Protein AF-A0A7Y3P554-F1 (afdb_monomer)

Structure (mmCIF, N/CA/C/O backbone):
data_AF-A0A7Y3P554-F1
#
_entry.id   AF-A0A7Y3P554-F1
#
loop_
_atom_site.group_PDB
_atom_site.id
_atom_site.type_symbol
_atom_site.label_atom_id
_atom_site.label_alt_id
_atom_site.label_comp_id
_atom_si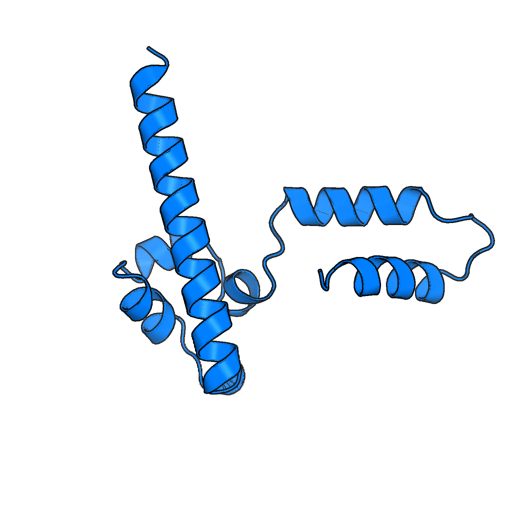te.label_asym_id
_atom_site.label_entity_id
_atom_site.label_seq_id
_atom_site.pdbx_PDB_ins_code
_atom_site.Cartn_x
_atom_site.Cartn_y
_atom_site.Cartn_z
_atom_site.occupancy
_atom_site.B_iso_or_equiv
_atom_site.auth_seq_id
_atom_site.auth_comp_id
_atom_site.auth_asym_id
_atom_site.auth_atom_id
_atom_site.pdbx_PDB_model_num
ATOM 1 N N . MET A 1 1 ? 21.968 -0.706 23.525 1.00 49.25 1 MET A N 1
ATOM 2 C CA . MET A 1 1 ? 20.885 0.245 23.184 1.00 49.25 1 MET A CA 1
ATOM 3 C C . MET A 1 1 ? 20.114 -0.149 21.911 1.00 49.25 1 MET A C 1
ATOM 5 O O . MET A 1 1 ? 19.152 0.528 21.589 1.00 49.25 1 MET A O 1
ATOM 9 N N . ASP A 1 2 ? 20.415 -1.287 21.263 1.00 58.62 2 ASP A N 1
ATOM 10 C CA . ASP A 1 2 ? 19.727 -1.754 20.036 1.00 58.62 2 ASP A CA 1
ATOM 11 C C . ASP A 1 2 ? 18.348 -2.411 20.228 1.00 58.62 2 ASP A C 1
ATOM 13 O O . ASP A 1 2 ? 17.575 -2.562 19.281 1.00 58.62 2 ASP A O 1
ATOM 17 N N . SER A 1 3 ? 18.002 -2.833 21.445 1.00 67.25 3 SER A N 1
ATOM 18 C CA . SER A 1 3 ? 16.829 -3.689 21.679 1.00 67.25 3 SER A CA 1
ATOM 19 C C . SER A 1 3 ? 15.482 -2.958 21.598 1.00 67.25 3 SER A C 1
ATOM 21 O O . SER A 1 3 ? 14.452 -3.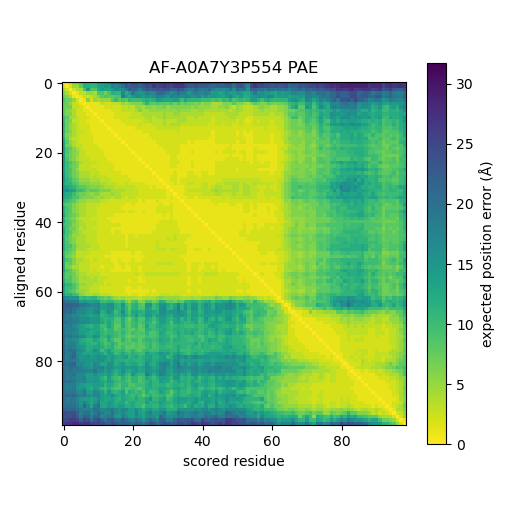598 21.365 1.00 67.25 3 SER A O 1
ATOM 23 N N . GLU A 1 4 ? 15.464 -1.635 21.782 1.00 69.81 4 GLU A N 1
ATOM 24 C CA . GLU A 1 4 ? 14.248 -0.817 21.705 1.00 69.81 4 GLU A CA 1
ATOM 25 C C . GLU A 1 4 ? 13.989 -0.306 20.283 1.00 69.81 4 GLU A C 1
ATOM 27 O O . GLU A 1 4 ? 12.866 -0.435 19.791 1.00 69.81 4 GLU A O 1
ATOM 32 N N . VAL A 1 5 ? 15.037 0.167 19.594 1.00 73.06 5 VAL A N 1
ATOM 33 C CA . VAL A 1 5 ? 14.983 0.589 18.183 1.00 73.06 5 VAL A CA 1
ATOM 34 C C . VAL A 1 5 ? 14.493 -0.567 17.313 1.00 73.06 5 VAL A C 1
ATOM 36 O O . VAL A 1 5 ? 13.496 -0.421 16.613 1.00 73.06 5 VAL A O 1
ATOM 39 N N . GLY A 1 6 ? 15.056 -1.770 17.480 1.00 87.94 6 GLY A N 1
ATOM 40 C CA . GLY A 1 6 ? 14.599 -2.944 16.732 1.00 87.94 6 GLY A CA 1
ATOM 41 C C . GLY A 1 6 ? 13.157 -3.369 17.043 1.00 87.94 6 GLY A C 1
ATOM 42 O O . GLY A 1 6 ? 12.487 -3.949 16.193 1.00 87.94 6 GLY A O 1
ATOM 43 N N . ARG A 1 7 ? 12.633 -3.097 18.247 1.00 86.56 7 ARG A N 1
ATOM 44 C CA . ARG A 1 7 ? 11.241 -3.436 18.601 1.00 86.56 7 ARG A CA 1
ATOM 45 C C . ARG A 1 7 ? 10.250 -2.447 17.975 1.00 86.56 7 ARG A C 1
ATOM 47 O O . ARG A 1 7 ? 9.179 -2.872 17.548 1.00 86.56 7 ARG A O 1
ATOM 54 N N . ARG A 1 8 ? 10.621 -1.164 17.885 1.00 84.19 8 ARG A N 1
ATOM 55 C CA . ARG A 1 8 ? 9.853 -0.133 17.166 1.00 84.19 8 ARG A CA 1
ATOM 56 C C . ARG A 1 8 ? 9.852 -0.392 15.659 1.00 84.19 8 ARG A C 1
ATOM 58 O O . ARG A 1 8 ? 8.777 -0.391 15.072 1.00 84.19 8 ARG A O 1
ATOM 65 N N . GLU A 1 9 ? 11.009 -0.717 15.082 1.00 87.81 9 GLU A N 1
ATOM 66 C CA . GLU A 1 9 ? 11.165 -1.084 13.665 1.00 87.81 9 GLU A CA 1
ATOM 67 C C . GLU A 1 9 ? 10.258 -2.265 13.291 1.00 87.81 9 GLU A C 1
ATOM 69 O O . GLU A 1 9 ? 9.440 -2.177 12.380 1.00 87.81 9 GLU A O 1
ATOM 74 N N . ARG A 1 10 ? 10.309 -3.355 14.074 1.00 85.50 10 ARG A N 1
ATOM 75 C CA . ARG A 1 10 ? 9.447 -4.528 13.859 1.00 85.50 10 ARG A CA 1
ATOM 76 C C . ARG A 1 10 ? 7.964 -4.201 13.975 1.00 85.50 10 ARG A C 1
ATOM 78 O O . ARG A 1 10 ? 7.165 -4.753 13.227 1.00 85.50 10 ARG A O 1
ATOM 85 N N . LYS A 1 11 ? 7.581 -3.331 14.917 1.00 89.62 11 LYS A N 1
ATOM 86 C CA . LYS A 1 11 ? 6.184 -2.903 15.057 1.00 89.62 11 LYS A CA 1
ATOM 87 C C . LYS A 1 11 ? 5.741 -2.097 13.835 1.00 89.62 11 LYS A C 1
ATOM 89 O O . LYS A 1 11 ? 4.660 -2.354 13.325 1.00 89.62 11 LYS A O 1
ATOM 94 N N . ARG A 1 12 ? 6.588 -1.184 13.349 1.00 90.69 12 ARG A N 1
ATOM 95 C CA . ARG A 1 12 ? 6.344 -0.415 12.123 1.00 90.69 12 ARG A CA 1
ATOM 96 C C . ARG A 1 12 ? 6.168 -1.352 10.923 1.00 90.69 12 ARG A C 1
ATOM 98 O O . ARG A 1 12 ? 5.163 -1.244 10.236 1.00 90.69 12 ARG A O 1
ATOM 105 N N . LEU A 1 13 ? 7.067 -2.312 10.712 1.00 88.69 13 LEU A N 1
ATOM 106 C CA . LEU A 1 13 ? 6.950 -3.276 9.607 1.00 88.69 13 LEU A CA 1
ATOM 107 C C . LEU A 1 13 ? 5.678 -4.131 9.702 1.00 88.69 13 LEU A C 1
ATOM 109 O O . LEU A 1 13 ? 4.962 -4.275 8.721 1.00 88.69 13 LEU A O 1
ATOM 113 N N . LYS A 1 14 ? 5.325 -4.612 10.899 1.00 91.06 14 LYS A N 1
ATOM 114 C CA . LYS A 1 14 ? 4.079 -5.366 11.106 1.00 91.06 14 LYS A CA 1
ATOM 115 C C . LYS A 1 14 ? 2.840 -4.550 10.724 1.00 91.06 14 LYS A C 1
ATOM 117 O O . LYS A 1 14 ? 1.983 -5.052 10.008 1.00 91.06 14 LYS A O 1
ATOM 122 N N . THR A 1 15 ? 2.768 -3.292 11.165 1.00 93.94 15 THR A N 1
ATOM 123 C CA . THR A 1 15 ? 1.659 -2.391 10.816 1.00 93.94 15 THR A CA 1
ATOM 124 C C . THR A 1 15 ? 1.624 -2.078 9.319 1.00 93.94 15 THR A C 1
ATOM 126 O O . THR A 1 15 ? 0.548 -2.039 8.731 1.00 93.94 15 THR A O 1
ATOM 129 N N . HIS A 1 16 ? 2.787 -1.902 8.686 1.00 92.88 16 HIS A N 1
ATOM 130 C CA . HIS A 1 16 ? 2.889 -1.726 7.238 1.00 92.88 16 HIS A CA 1
ATOM 131 C C . HIS A 1 16 ? 2.285 -2.917 6.475 1.00 92.88 16 HIS A C 1
ATOM 133 O O . HIS A 1 16 ? 1.479 -2.728 5.564 1.00 92.88 16 HIS A O 1
ATOM 139 N N . ASP A 1 17 ? 2.628 -4.140 6.881 1.00 91.62 17 ASP A N 1
ATOM 140 C CA . ASP A 1 17 ? 2.161 -5.358 6.218 1.00 91.62 17 ASP A CA 1
ATOM 141 C C . ASP A 1 17 ? 0.666 -5.616 6.456 1.00 91.62 17 ASP A C 1
ATOM 143 O O . ASP A 1 17 ? -0.041 -6.042 5.543 1.00 91.62 17 ASP A O 1
ATOM 147 N N . GLU A 1 18 ? 0.155 -5.309 7.654 1.00 95.06 18 GLU A N 1
ATOM 148 C CA . GLU A 1 18 ? -1.276 -5.405 7.983 1.00 95.06 18 GLU A CA 1
ATOM 149 C C . GLU A 1 18 ? -2.122 -4.453 7.129 1.00 95.06 18 GLU A C 1
ATOM 151 O O . GLU A 1 18 ? -3.126 -4.875 6.551 1.00 95.06 18 GLU A O 1
ATOM 156 N N . LEU A 1 19 ? -1.677 -3.202 6.982 1.00 95.94 19 LEU A N 1
ATOM 157 C CA . LEU A 1 19 ? -2.305 -2.204 6.117 1.00 95.94 19 LEU A CA 1
ATOM 158 C C . LEU A 1 19 ? -2.330 -2.647 4.648 1.00 95.94 19 LEU A C 1
ATOM 160 O O . LEU A 1 19 ? -3.372 -2.578 3.994 1.00 95.94 19 LEU A O 1
ATOM 164 N N . ARG A 1 20 ? -1.200 -3.144 4.132 1.00 94.56 20 ARG A N 1
ATOM 165 C CA . ARG A 1 20 ? -1.092 -3.640 2.753 1.00 94.56 20 ARG A CA 1
ATOM 166 C C . ARG A 1 20 ? -1.995 -4.846 2.507 1.00 94.56 20 ARG A C 1
ATOM 168 O O . ARG A 1 20 ? -2.684 -4.901 1.489 1.00 94.56 20 ARG A O 1
ATOM 175 N N . ARG A 1 21 ? -2.031 -5.796 3.445 1.00 94.44 21 ARG A N 1
ATOM 176 C CA . ARG A 1 21 ? -2.909 -6.970 3.361 1.00 94.44 21 ARG A CA 1
ATOM 177 C C . ARG A 1 21 ? -4.379 -6.557 3.312 1.00 94.44 21 ARG A C 1
ATOM 179 O O . ARG A 1 21 ? -5.091 -7.000 2.416 1.00 94.44 21 ARG A O 1
ATOM 186 N N . ALA A 1 22 ? -4.808 -5.670 4.211 1.00 96.94 22 ALA A N 1
ATOM 187 C CA . ALA A 1 22 ? -6.179 -5.162 4.232 1.00 96.94 22 ALA A CA 1
ATOM 188 C C . ALA A 1 22 ? -6.552 -4.461 2.914 1.00 96.94 22 ALA A C 1
ATOM 190 O O . ALA A 1 22 ? -7.628 -4.697 2.365 1.00 96.94 2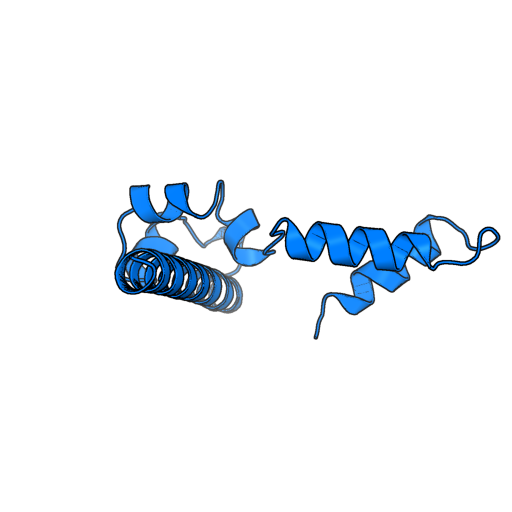2 ALA A O 1
ATOM 191 N N . ALA A 1 23 ? -5.645 -3.651 2.361 1.00 95.56 23 ALA A N 1
ATOM 192 C CA . ALA A 1 23 ? -5.857 -2.970 1.088 1.00 95.56 23 ALA A CA 1
ATOM 193 C C . ALA A 1 23 ? -6.037 -3.948 -0.087 1.00 95.56 23 ALA A C 1
ATOM 195 O O . ALA A 1 23 ? -6.941 -3.780 -0.912 1.00 95.56 23 ALA A O 1
ATOM 196 N N . LEU A 1 24 ? -5.210 -4.995 -0.151 1.00 94.12 24 LEU A N 1
ATOM 197 C CA . LEU A 1 24 ? -5.302 -6.044 -1.170 1.00 94.12 24 LEU A CA 1
ATOM 198 C C . LEU A 1 24 ? -6.592 -6.863 -1.043 1.00 94.12 24 LEU A C 1
ATOM 200 O O . LEU A 1 24 ? -7.287 -7.052 -2.037 1.00 94.12 24 LEU A O 1
ATOM 204 N N . GLU A 1 25 ? -6.945 -7.301 0.165 1.00 95.50 25 GLU A N 1
ATOM 205 C CA . GLU A 1 25 ? -8.150 -8.105 0.411 1.00 95.50 25 GLU A CA 1
ATOM 206 C C . GLU A 1 25 ? -9.422 -7.326 0.052 1.00 95.50 25 GLU A C 1
ATOM 208 O O . GLU A 1 25 ? -10.225 -7.775 -0.767 1.00 95.50 25 GLU A O 1
ATOM 213 N N . LEU A 1 26 ? -9.562 -6.100 0.564 1.00 97.25 26 LEU A N 1
ATOM 214 C CA . LEU A 1 26 ? -10.726 -5.258 0.282 1.00 97.25 26 LEU A CA 1
ATOM 215 C C . LEU A 1 26 ? -10.848 -4.917 -1.206 1.00 97.25 26 LEU A C 1
ATOM 217 O O . LEU A 1 26 ? -11.956 -4.891 -1.752 1.00 97.25 26 LEU A O 1
ATOM 221 N N . SER A 1 27 ? -9.724 -4.641 -1.875 1.00 94.81 27 SER A N 1
ATOM 222 C CA . SER A 1 27 ? -9.735 -4.294 -3.300 1.00 94.81 27 SER A CA 1
ATOM 223 C C . SER A 1 27 ? -10.045 -5.496 -4.186 1.00 94.81 27 SER A C 1
ATOM 225 O O . SER A 1 27 ? -10.752 -5.325 -5.181 1.00 94.81 27 SER A O 1
ATOM 227 N N . ALA A 1 28 ? -9.609 -6.699 -3.804 1.00 93.06 28 ALA A N 1
ATOM 228 C CA . ALA A 1 28 ? -9.977 -7.940 -4.476 1.00 93.06 28 ALA A CA 1
ATOM 229 C C . ALA A 1 28 ? -11.475 -8.256 -4.325 1.00 93.06 28 ALA A C 1
ATOM 231 O O . ALA A 1 28 ? -12.117 -8.666 -5.291 1.00 93.06 28 ALA A O 1
ATOM 232 N N . GLU A 1 29 ? -12.054 -8.023 -3.145 1.00 96.44 29 GLU A N 1
ATOM 233 C CA . GLU A 1 29 ? -13.469 -8.309 -2.872 1.00 96.44 29 GLU A CA 1
ATOM 234 C C . GLU A 1 29 ? -14.429 -7.296 -3.508 1.00 96.44 29 GLU A C 1
ATOM 236 O O . GLU A 1 29 ? -15.472 -7.659 -4.057 1.00 96.44 29 GLU A O 1
ATOM 241 N N . ARG A 1 30 ? -14.113 -6.001 -3.401 1.00 95.50 30 ARG A N 1
ATOM 242 C CA . ARG A 1 30 ? -15.053 -4.909 -3.719 1.00 95.50 30 ARG A CA 1
ATOM 243 C C . ARG A 1 30 ? -14.709 -4.189 -5.024 1.00 95.50 30 ARG A C 1
ATOM 245 O O . ARG A 1 30 ? -15.560 -3.487 -5.580 1.00 95.50 30 ARG A O 1
ATOM 252 N N . GLY A 1 31 ? -13.489 -4.375 -5.523 1.00 91.12 31 GLY A N 1
ATOM 253 C CA . GLY A 1 31 ? -12.889 -3.597 -6.602 1.00 91.12 31 GLY A CA 1
ATOM 254 C C . GLY A 1 31 ? -12.241 -2.301 -6.099 1.00 91.12 31 GLY A C 1
ATOM 255 O O . GLY A 1 31 ? -12.775 -1.617 -5.226 1.00 91.12 31 GLY A O 1
ATOM 256 N N . LEU A 1 32 ? -11.116 -1.918 -6.714 1.00 87.44 32 LEU A N 1
ATOM 257 C CA . LEU A 1 32 ? -10.280 -0.760 -6.340 1.00 87.44 32 LEU A CA 1
ATOM 258 C C . LEU A 1 32 ? -11.059 0.559 -6.166 1.00 87.44 32 LEU A C 1
ATOM 260 O O . LEU A 1 32 ? -10.802 1.340 -5.246 1.00 87.44 32 LEU A O 1
ATOM 264 N N . ALA A 1 33 ? -12.028 0.815 -7.046 1.00 92.88 33 ALA A N 1
ATOM 265 C CA . ALA A 1 33 ? -12.803 2.054 -7.030 1.00 92.88 33 ALA A CA 1
ATOM 266 C C . ALA A 1 33 ? -13.716 2.185 -5.797 1.00 92.88 33 ALA A C 1
ATOM 268 O O . ALA A 1 33 ? -14.051 3.304 -5.421 1.00 92.88 33 ALA A O 1
ATOM 269 N N . LYS A 1 34 ? -14.111 1.066 -5.173 1.00 95.38 34 LYS A N 1
ATOM 270 C CA . LYS A 1 34 ? -15.058 1.043 -4.044 1.00 95.38 34 LYS A CA 1
ATOM 271 C C . LYS A 1 34 ? -14.389 1.007 -2.671 1.00 95.38 34 LYS A C 1
ATOM 273 O O . LYS A 1 34 ? -15.094 1.107 -1.677 1.00 95.38 34 LYS A O 1
ATOM 278 N N . VAL A 1 35 ? -13.069 0.836 -2.616 1.00 97.06 35 VAL A N 1
ATOM 279 C CA . VAL A 1 35 ? -12.302 0.815 -1.363 1.00 97.06 35 VAL A CA 1
ATOM 280 C C . VAL A 1 35 ? -11.819 2.219 -1.027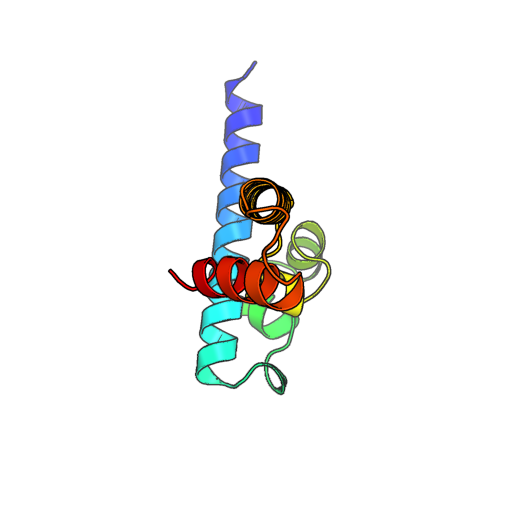 1.00 97.06 35 VAL A C 1
ATOM 282 O O . VAL A 1 35 ? -11.305 2.930 -1.899 1.00 97.06 35 VAL A O 1
ATOM 285 N N . THR A 1 36 ? -11.969 2.611 0.233 1.00 97.62 36 THR A N 1
ATOM 286 C CA . THR A 1 36 ? -11.482 3.884 0.779 1.00 97.62 36 THR A CA 1
ATOM 287 C C . THR A 1 36 ? -10.297 3.673 1.721 1.00 97.62 36 THR A C 1
ATOM 289 O O . THR A 1 36 ? -10.007 2.550 2.131 1.00 97.62 36 THR A O 1
ATOM 292 N N . VAL A 1 37 ? -9.579 4.750 2.049 1.00 97.81 37 VAL A N 1
ATOM 293 C CA . VAL A 1 37 ? -8.481 4.688 3.029 1.00 97.81 37 VAL A CA 1
ATOM 294 C C . VAL A 1 37 ? -9.037 4.391 4.426 1.00 97.81 37 VAL A C 1
ATOM 296 O O . VAL A 1 37 ? -8.420 3.663 5.198 1.00 97.81 37 VAL A O 1
ATOM 299 N N . GLU A 1 38 ? -10.229 4.903 4.718 1.00 98.31 38 GLU A N 1
ATOM 300 C CA . GLU A 1 38 ? -11.000 4.654 5.930 1.00 98.31 38 GLU A CA 1
ATOM 301 C C . GLU A 1 38 ? -11.296 3.161 6.107 1.00 98.31 38 GLU A C 1
ATOM 303 O O . GLU A 1 38 ? -10.979 2.617 7.162 1.00 98.31 38 GLU A O 1
ATOM 308 N N . ASP A 1 39 ? -11.806 2.490 5.064 1.00 98.12 39 ASP A N 1
ATOM 309 C CA . ASP A 1 39 ? -12.074 1.043 5.095 1.00 98.12 39 ASP A CA 1
ATOM 310 C C . ASP A 1 39 ? -10.805 0.243 5.431 1.00 98.12 39 ASP A C 1
ATOM 312 O O . ASP A 1 39 ? -10.846 -0.720 6.196 1.00 98.12 39 ASP A O 1
ATOM 316 N N . ILE A 1 40 ? -9.667 0.631 4.844 1.00 97.81 40 ILE A N 1
ATOM 317 C CA . ILE A 1 40 ? -8.386 -0.058 5.037 1.00 97.81 40 ILE A CA 1
ATOM 318 C C . ILE A 1 40 ? -7.870 0.159 6.459 1.00 97.81 40 ILE A C 1
ATOM 320 O O . ILE A 1 40 ? -7.436 -0.791 7.109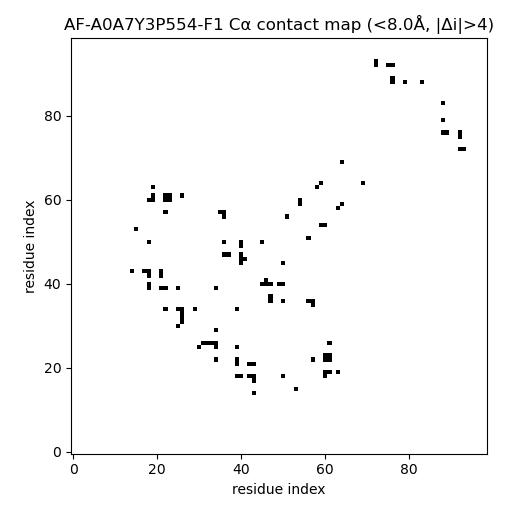 1.00 97.81 40 ILE A O 1
ATOM 324 N N . ALA A 1 41 ? -7.908 1.402 6.943 1.00 97.75 41 ALA A N 1
ATOM 325 C CA . ALA A 1 41 ? -7.459 1.746 8.286 1.00 97.75 41 ALA A CA 1
ATOM 326 C C . ALA A 1 41 ? -8.308 1.044 9.357 1.00 97.75 41 ALA A C 1
ATOM 328 O O . ALA A 1 41 ? -7.754 0.499 10.310 1.00 97.75 41 ALA A O 1
ATOM 329 N N . GLU A 1 42 ? -9.628 0.987 9.160 1.00 98.06 42 GLU A N 1
ATOM 330 C CA . GLU A 1 42 ? -10.548 0.247 10.027 1.00 98.06 42 GLU A CA 1
ATOM 331 C C . GLU A 1 42 ? -10.245 -1.258 10.011 1.00 98.06 42 GLU A C 1
ATOM 333 O O . GLU A 1 42 ? -10.090 -1.867 11.069 1.00 98.06 42 GLU A O 1
ATOM 338 N N . ALA A 1 43 ? -10.079 -1.856 8.828 1.00 97.69 43 ALA A N 1
ATOM 339 C CA . ALA A 1 43 ? -9.772 -3.280 8.695 1.00 97.69 43 ALA A CA 1
ATOM 340 C C . ALA A 1 43 ? -8.413 -3.676 9.303 1.00 97.69 43 ALA A C 1
ATOM 342 O O . ALA A 1 43 ? -8.240 -4.817 9.738 1.00 97.69 43 ALA A O 1
ATOM 343 N N . ALA A 1 44 ? -7.453 -2.750 9.340 1.00 96.75 44 ALA A N 1
ATOM 344 C CA . ALA A 1 44 ? -6.142 -2.946 9.952 1.00 96.75 44 ALA A CA 1
ATOM 345 C C . ALA A 1 44 ? -6.077 -2.532 11.437 1.00 96.75 44 ALA A C 1
ATOM 347 O O . ALA A 1 44 ? -5.005 -2.634 12.031 1.00 96.75 44 ALA A O 1
ATOM 348 N N . ASP A 1 45 ? -7.185 -2.078 12.037 1.00 97.19 45 ASP A N 1
ATOM 349 C CA . ASP A 1 45 ? -7.259 -1.577 13.420 1.00 97.19 45 ASP A CA 1
ATOM 350 C C . ASP A 1 45 ?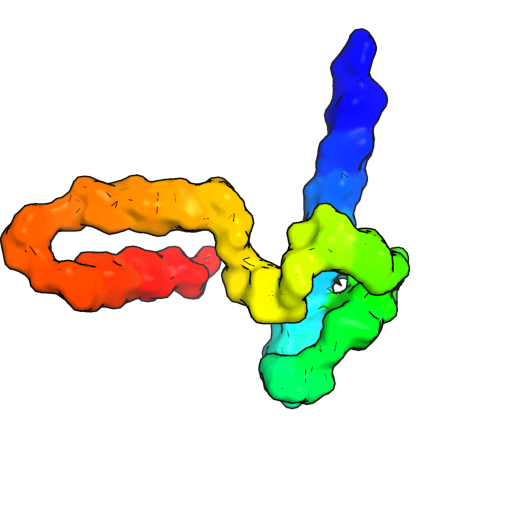 -6.245 -0.451 13.716 1.00 97.19 45 ASP A C 1
ATOM 352 O O . ASP A 1 45 ? -5.523 -0.443 14.719 1.00 97.19 45 ASP A O 1
ATOM 356 N N . VAL A 1 46 ? -6.157 0.524 12.806 1.00 97.06 46 VAL A N 1
ATOM 357 C CA . VAL A 1 46 ? -5.288 1.697 12.956 1.00 97.06 46 VAL A CA 1
ATOM 358 C C . VAL A 1 46 ? -6.007 3.000 12.623 1.00 97.06 46 VAL A C 1
ATOM 360 O O . VAL A 1 46 ? -7.055 3.039 11.988 1.00 97.06 46 VAL A O 1
ATOM 363 N N . SER A 1 47 ? -5.425 4.121 13.051 1.00 97.94 47 SER A N 1
ATOM 364 C CA . SER A 1 47 ? -5.951 5.440 12.692 1.00 97.94 47 SER A CA 1
ATOM 365 C C . SER A 1 47 ? -5.640 5.802 11.234 1.00 97.94 47 SER A C 1
ATOM 367 O O . SER A 1 47 ? -4.614 5.387 10.697 1.00 97.94 47 SER A O 1
ATOM 369 N N . LEU A 1 48 ? -6.444 6.688 10.631 1.00 97.69 48 LEU A N 1
ATOM 370 C CA . LEU A 1 48 ? -6.132 7.294 9.326 1.00 97.69 48 LEU A CA 1
ATOM 371 C C . LEU A 1 48 ? -4.746 7.945 9.300 1.00 97.69 48 LEU A C 1
ATOM 373 O O . LEU A 1 48 ? -4.021 7.839 8.319 1.00 97.69 48 LEU A O 1
ATOM 377 N N . ARG A 1 49 ? -4.345 8.599 10.396 1.00 97.12 49 ARG A N 1
ATOM 378 C CA . ARG A 1 49 ? -3.002 9.174 10.508 1.00 97.12 49 ARG A CA 1
ATOM 379 C C . ARG A 1 49 ? -1.928 8.096 10.382 1.00 97.12 49 ARG A C 1
ATOM 381 O O . ARG A 1 49 ? -0.976 8.287 9.644 1.00 97.12 49 ARG A O 1
ATOM 388 N N . THR A 1 50 ? -2.109 6.967 11.064 1.00 96.06 50 THR A N 1
ATOM 389 C CA . THR A 1 50 ? -1.195 5.822 10.976 1.00 96.06 50 THR A CA 1
ATOM 390 C C . THR A 1 50 ? -1.167 5.242 9.568 1.00 96.06 50 THR A C 1
ATOM 392 O O . THR A 1 50 ? -0.092 4.897 9.102 1.00 96.06 50 THR A O 1
ATOM 395 N N . PHE A 1 51 ? -2.298 5.184 8.860 1.00 96.94 51 PHE A N 1
ATOM 396 C CA . PHE A 1 51 ? -2.284 4.840 7.438 1.00 96.94 51 PHE A CA 1
ATOM 397 C C . PHE A 1 51 ? -1.366 5.791 6.658 1.00 96.94 51 PHE A C 1
ATOM 399 O O . PHE A 1 51 ? -0.438 5.333 5.997 1.00 96.94 51 PHE A O 1
ATOM 406 N N . TYR A 1 52 ? -1.575 7.106 6.782 1.00 95.44 52 TYR A N 1
ATOM 407 C CA . TYR A 1 52 ? -0.805 8.105 6.033 1.00 95.44 52 TYR A CA 1
ATOM 408 C C . TYR A 1 52 ? 0.675 8.190 6.443 1.00 95.44 52 TYR A C 1
ATOM 410 O O . TYR A 1 52 ? 1.513 8.570 5.630 1.00 95.44 52 TYR A O 1
ATOM 418 N N . ASP A 1 53 ? 1.024 7.785 7.668 1.00 94.19 53 ASP A N 1
ATOM 419 C CA . ASP A 1 53 ? 2.418 7.630 8.111 1.00 94.19 53 ASP A CA 1
ATOM 420 C C . ASP A 1 53 ? 3.147 6.481 7.370 1.00 94.19 53 ASP A C 1
ATOM 422 O O . ASP A 1 53 ? 4.383 6.406 7.394 1.00 94.19 53 ASP A O 1
ATOM 426 N N . HIS A 1 54 ? 2.391 5.569 6.748 1.00 91.69 54 HIS A N 1
ATOM 427 C CA . HIS A 1 54 ? 2.887 4.409 6.007 1.00 91.69 54 HIS A CA 1
ATOM 428 C C . HIS A 1 54 ? 2.712 4.540 4.489 1.00 91.69 54 HIS A C 1
ATOM 430 O O . HIS A 1 54 ? 3.636 4.194 3.756 1.00 91.69 54 HIS A O 1
ATOM 436 N N . PHE A 1 55 ? 1.568 5.044 4.021 1.00 92.50 55 PHE A N 1
ATOM 437 C CA . PHE A 1 55 ? 1.221 5.111 2.602 1.00 92.50 55 PHE A CA 1
ATOM 438 C C . PHE A 1 55 ? 0.618 6.473 2.227 1.00 92.50 55 PHE A C 1
ATOM 440 O O . PHE A 1 55 ? -0.312 6.929 2.892 1.00 92.50 55 PHE A O 1
ATOM 447 N N . PRO A 1 56 ? 1.069 7.109 1.131 1.00 90.75 56 PRO A N 1
ATOM 448 C CA . PRO A 1 56 ? 0.472 8.355 0.643 1.00 90.75 56 PRO A CA 1
ATOM 449 C C . PRO A 1 56 ? -0.964 8.189 0.127 1.00 90.75 56 PRO A C 1
ATOM 451 O O . PRO A 1 56 ? -1.759 9.125 0.207 1.00 90.75 56 PRO A O 1
ATOM 454 N N . SER A 1 57 ? -1.302 7.011 -0.406 1.00 92.88 57 SER A N 1
ATOM 455 C CA . SER A 1 57 ? -2.614 6.703 -0.983 1.00 92.88 57 SER A CA 1
ATOM 456 C C . SER A 1 57 ? -2.992 5.224 -0.820 1.00 92.88 57 SER A C 1
ATOM 458 O O . SER A 1 57 ? -2.158 4.383 -0.472 1.00 92.88 57 SER A O 1
ATOM 460 N N . LYS A 1 58 ? -4.257 4.878 -1.104 1.00 92.75 58 LYS A N 1
ATOM 461 C CA . LYS A 1 58 ? -4.693 3.471 -1.165 1.00 92.75 58 LYS A CA 1
ATOM 462 C C . LYS A 1 58 ? -4.015 2.723 -2.312 1.00 92.75 58 LYS A C 1
ATOM 464 O O . LYS A 1 58 ? -3.733 1.538 -2.180 1.00 92.75 58 LYS A O 1
ATOM 469 N N . GLU A 1 59 ? -3.729 3.404 -3.418 1.00 90.81 59 GLU A N 1
ATOM 470 C CA . GLU A 1 59 ? -3.026 2.836 -4.561 1.00 90.81 59 GLU A CA 1
ATOM 471 C C . GLU A 1 59 ? -1.599 2.445 -4.171 1.00 90.81 59 GLU A C 1
ATOM 473 O O . GLU A 1 59 ? -1.155 1.361 -4.538 1.00 90.81 59 GLU A O 1
ATOM 478 N N . ASP A 1 60 ? -0.914 3.251 -3.357 1.00 88.88 60 ASP A N 1
ATOM 479 C CA . ASP A 1 60 ? 0.408 2.900 -2.827 1.00 88.88 60 ASP A CA 1
ATOM 480 C C . ASP A 1 60 ? 0.345 1.670 -1.912 1.00 88.88 60 ASP A C 1
ATOM 482 O O . ASP A 1 60 ? 1.186 0.778 -2.026 1.00 88.88 60 ASP A O 1
ATOM 486 N N . ALA A 1 61 ? -0.681 1.577 -1.058 1.00 90.75 61 ALA A N 1
ATOM 487 C CA . ALA A 1 61 ? -0.892 0.421 -0.184 1.00 90.75 61 ALA A CA 1
ATOM 488 C C . ALA A 1 61 ? -1.213 -0.869 -0.965 1.00 90.75 61 ALA A C 1
ATOM 490 O O . ALA A 1 61 ? -0.809 -1.953 -0.554 1.00 90.75 61 ALA A O 1
ATOM 491 N N . ILE A 1 62 ? -1.919 -0.765 -2.094 1.00 88.56 62 ILE A N 1
ATOM 492 C CA . ILE A 1 62 ? -2.320 -1.907 -2.933 1.00 88.56 62 ILE A CA 1
ATOM 493 C C . ILE A 1 62 ? -1.182 -2.329 -3.846 1.00 88.56 62 ILE A C 1
ATOM 495 O O . ILE A 1 62 ? -0.793 -3.496 -3.884 1.00 88.56 62 ILE A O 1
ATOM 499 N N . VAL A 1 63 ? -0.646 -1.376 -4.605 1.00 78.81 63 VAL A N 1
ATOM 500 C CA . VAL A 1 63 ? 0.379 -1.672 -5.590 1.00 78.81 63 VAL A CA 1
ATOM 501 C C . VAL A 1 63 ? 1.664 -2.007 -4.861 1.00 78.81 63 VAL A C 1
ATOM 503 O O . VAL A 1 63 ? 2.295 -2.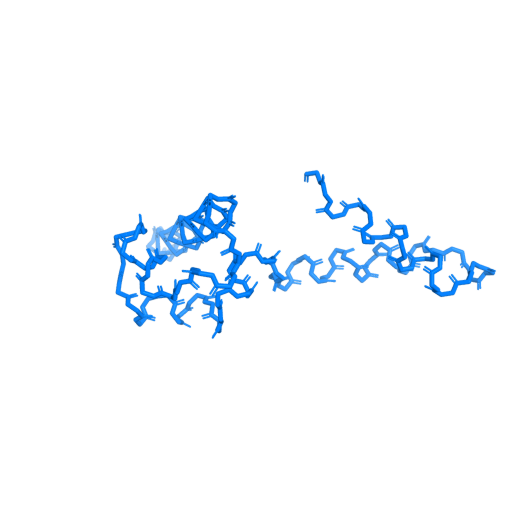981 -5.244 1.00 78.81 63 VAL A O 1
ATOM 506 N N . GLY A 1 64 ? 2.017 -1.317 -3.774 1.00 67.44 64 GLY A N 1
ATOM 507 C CA . GLY A 1 64 ? 3.144 -1.656 -2.902 1.00 67.44 64 GLY A CA 1
ATOM 508 C C . GLY A 1 64 ? 4.505 -1.242 -3.455 1.00 67.44 64 GLY A C 1
ATOM 509 O O . GLY A 1 64 ? 5.470 -1.983 -3.280 1.00 67.44 64 GLY A O 1
ATOM 510 N N . PHE A 1 65 ? 4.597 -0.123 -4.179 1.00 64.06 65 PHE A N 1
ATOM 511 C CA . PHE A 1 65 ? 5.893 0.420 -4.600 1.00 64.06 65 PHE A CA 1
ATOM 512 C C . PHE A 1 65 ? 6.635 0.988 -3.388 1.00 64.06 65 PHE A C 1
ATOM 514 O O . PHE A 1 65 ? 6.690 2.196 -3.187 1.00 64.06 65 PHE A O 1
ATOM 521 N N . ASP A 1 66 ? 7.195 0.111 -2.561 1.00 68.00 66 ASP A N 1
ATOM 522 C CA . ASP A 1 66 ? 8.222 0.530 -1.623 1.00 68.00 66 ASP A CA 1
ATOM 523 C C . ASP A 1 66 ? 9.550 0.757 -2.369 1.00 68.00 66 ASP A C 1
ATOM 525 O O . ASP A 1 66 ? 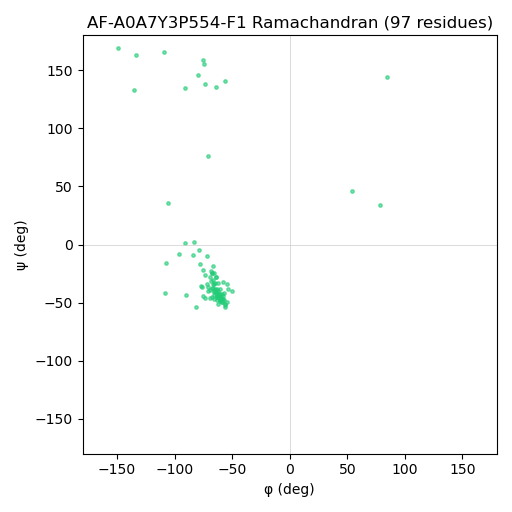9.777 0.265 -3.482 1.00 68.00 66 ASP A O 1
ATOM 529 N N . GLU A 1 67 ? 10.426 1.546 -1.752 1.00 66.12 67 GLU A N 1
ATOM 530 C CA . GLU A 1 67 ? 11.718 1.950 -2.313 1.00 66.12 67 GLU A CA 1
ATOM 531 C C . GLU A 1 67 ? 12.597 0.736 -2.662 1.00 66.12 67 GLU A C 1
ATOM 533 O O . GLU A 1 67 ? 13.297 0.737 -3.675 1.00 66.12 67 GLU A O 1
ATOM 538 N N . SER A 1 68 ? 12.481 -0.355 -1.893 1.00 71.94 68 SER A N 1
ATOM 539 C CA . SER A 1 68 ? 13.204 -1.601 -2.159 1.00 71.94 68 SER A CA 1
ATOM 540 C C . SER A 1 68 ? 12.720 -2.277 -3.438 1.00 71.94 68 SER A C 1
ATOM 542 O O . SER A 1 68 ? 13.516 -2.826 -4.198 1.00 71.94 68 SER A O 1
ATOM 544 N N . ARG A 1 69 ? 11.418 -2.221 -3.720 1.00 73.94 69 ARG A N 1
ATOM 545 C CA . ARG A 1 69 ? 10.836 -2.843 -4.904 1.00 73.94 69 ARG A CA 1
ATOM 546 C C . ARG A 1 69 ? 11.109 -2.035 -6.162 1.00 73.94 69 ARG A C 1
ATOM 548 O O . ARG A 1 69 ? 11.360 -2.624 -7.210 1.00 73.94 69 ARG A O 1
ATOM 555 N N . VAL A 1 70 ? 11.109 -0.706 -6.056 1.00 77.25 70 VAL A N 1
ATOM 556 C CA . VAL A 1 70 ? 11.572 0.186 -7.132 1.00 77.25 70 VAL A CA 1
ATOM 557 C C . VAL A 1 70 ? 13.037 -0.095 -7.461 1.00 77.25 70 VAL A C 1
ATOM 559 O O . VAL A 1 70 ? 13.383 -0.199 -8.636 1.00 77.25 70 VAL A O 1
ATOM 562 N N . GLU A 1 71 ? 13.880 -0.300 -6.449 1.00 83.00 71 GLU A N 1
ATOM 563 C CA . GLU A 1 71 ? 15.283 -0.649 -6.669 1.00 83.00 71 GLU A CA 1
ATOM 564 C C . GLU A 1 71 ? 15.443 -2.031 -7.322 1.00 83.00 71 GLU A C 1
ATOM 566 O O . GLU A 1 71 ? 16.208 -2.169 -8.274 1.00 83.00 71 GLU A O 1
ATOM 571 N N . HIS A 1 72 ? 14.663 -3.038 -6.915 1.00 83.38 72 HIS A N 1
ATOM 572 C CA . HIS A 1 72 ? 14.648 -4.342 -7.596 1.00 83.38 72 HIS A CA 1
ATOM 573 C C . HIS A 1 72 ? 14.228 -4.229 -9.070 1.00 83.38 72 HIS A C 1
ATOM 575 O O . HIS A 1 72 ? 14.878 -4.805 -9.940 1.00 83.38 72 HIS A O 1
ATOM 581 N N . LEU A 1 73 ? 13.173 -3.461 -9.363 1.00 84.75 73 LEU A N 1
ATOM 582 C CA . LEU A 1 73 ? 12.726 -3.160 -10.729 1.00 84.75 73 LEU A CA 1
ATOM 583 C C . LEU A 1 73 ? 13.832 -2.488 -11.547 1.00 84.75 73 LEU A C 1
ATOM 585 O O . LEU A 1 73 ? 14.070 -2.861 -12.696 1.00 84.75 73 LEU A O 1
ATOM 589 N N . ARG A 1 74 ? 14.520 -1.511 -10.948 1.00 87.50 74 ARG A N 1
ATOM 590 C CA . ARG A 1 74 ? 15.642 -0.801 -11.566 1.00 87.50 74 ARG A CA 1
ATOM 591 C C . ARG A 1 74 ? 16.773 -1.763 -11.914 1.00 87.50 74 ARG A C 1
ATOM 593 O O . ARG A 1 74 ? 17.260 -1.732 -13.040 1.00 87.50 74 ARG A O 1
ATOM 600 N N . MET A 1 75 ? 17.165 -2.626 -10.979 1.00 90.50 75 MET A N 1
ATOM 601 C CA . MET A 1 75 ? 18.221 -3.616 -11.199 1.00 90.50 75 MET A CA 1
ATOM 602 C C . MET A 1 75 ? 17.837 -4.616 -12.295 1.00 90.50 75 MET A C 1
ATOM 604 O O . MET A 1 75 ? 18.617 -4.828 -13.217 1.00 90.50 75 MET A O 1
ATOM 608 N N . ALA A 1 76 ? 16.607 -5.135 -12.276 1.00 88.81 76 ALA A N 1
ATOM 609 C CA . ALA A 1 76 ? 16.114 -6.047 -13.308 1.00 88.81 76 ALA A CA 1
ATOM 610 C C . ALA A 1 76 ? 16.063 -5.404 -14.709 1.00 88.81 76 ALA A C 1
ATOM 612 O O . ALA A 1 76 ? 16.293 -6.085 -15.707 1.00 88.81 76 ALA A O 1
ATOM 613 N N . LEU A 1 77 ? 15.781 -4.097 -14.795 1.00 90.56 77 LEU A N 1
ATOM 614 C CA . LEU A 1 77 ? 15.848 -3.336 -16.048 1.00 90.56 77 LEU A CA 1
ATOM 615 C C . LEU A 1 77 ? 17.288 -3.150 -16.543 1.00 90.56 77 LEU A C 1
ATOM 617 O O . LEU A 1 77 ? 17.526 -3.241 -17.742 1.00 90.56 77 LEU A O 1
ATOM 621 N N . LEU A 1 78 ? 18.242 -2.905 -15.641 1.00 90.81 78 LEU A N 1
ATOM 622 C CA . LEU A 1 78 ? 19.658 -2.751 -15.997 1.00 90.81 78 LEU A CA 1
ATOM 623 C C . LEU A 1 78 ? 20.308 -4.053 -16.481 1.00 90.81 78 LEU A C 1
ATOM 625 O O . LEU A 1 78 ? 21.304 -4.003 -17.193 1.00 90.81 78 LEU A O 1
ATOM 629 N N . GLU A 1 79 ? 19.751 -5.205 -16.116 1.00 92.62 79 GLU A N 1
ATOM 630 C CA . GLU A 1 79 ? 20.200 -6.523 -16.582 1.00 92.62 79 GLU A CA 1
ATOM 631 C C . GLU A 1 79 ? 19.620 -6.917 -17.956 1.00 92.62 79 GLU A C 1
ATOM 633 O O . GLU A 1 79 ? 19.855 -8.030 -18.439 1.00 92.62 79 GLU A O 1
ATOM 638 N N . ARG A 1 80 ? 18.828 -6.046 -18.600 1.00 93.25 80 ARG A N 1
ATOM 639 C CA . ARG A 1 80 ? 18.276 -6.317 -19.934 1.00 93.25 80 ARG A CA 1
ATOM 640 C C . ARG A 1 80 ? 19.308 -6.067 -21.048 1.00 93.25 80 ARG A C 1
ATOM 642 O O . ARG A 1 80 ? 20.123 -5.160 -20.912 1.00 93.25 80 ARG A O 1
ATOM 649 N N . PRO A 1 81 ? 19.293 -6.852 -22.147 1.00 94.19 81 PRO A N 1
ATOM 650 C CA . PRO A 1 81 ? 20.127 -6.608 -23.322 1.00 94.19 81 PRO A CA 1
ATOM 651 C C . PRO A 1 81 ? 19.899 -5.212 -23.900 1.00 94.19 81 PRO A C 1
ATOM 653 O O . PRO A 1 81 ? 18.755 -4.769 -23.999 1.00 94.19 81 PRO A O 1
ATOM 656 N N . GLU A 1 82 ? 20.970 -4.552 -24.338 1.00 89.62 82 GLU A N 1
ATOM 657 C CA . GLU A 1 82 ? 20.894 -3.207 -24.926 1.00 89.62 82 GLU A CA 1
ATOM 658 C C . GLU A 1 82 ? 20.121 -3.192 -26.254 1.00 89.62 82 GLU A C 1
ATOM 660 O O . GLU A 1 82 ? 19.559 -2.167 -26.639 1.00 89.62 82 GLU A O 1
ATOM 665 N N . GLU A 1 83 ? 20.067 -4.329 -26.953 1.00 93.38 83 GLU A N 1
ATOM 666 C CA . GLU A 1 83 ? 19.356 -4.488 -28.221 1.00 93.38 83 GLU A CA 1
ATOM 667 C C . GLU A 1 83 ? 17.856 -4.794 -28.054 1.00 93.38 83 GLU A C 1
ATOM 669 O O . GLU A 1 83 ? 17.120 -4.806 -29.044 1.00 93.38 83 GLU A O 1
ATOM 674 N N . GLU A 1 84 ? 17.389 -5.059 -26.829 1.00 93.19 84 GLU A N 1
ATOM 675 C CA . GLU A 1 84 ? 15.977 -5.318 -26.539 1.00 93.19 84 GLU A CA 1
ATOM 676 C C . GLU A 1 84 ? 15.171 -4.013 -26.603 1.00 93.19 84 GLU A C 1
ATOM 678 O O . GLU A 1 84 ? 15.594 -2.958 -26.124 1.00 93.19 84 GLU A O 1
ATOM 683 N N . ALA A 1 85 ? 13.977 -4.056 -27.202 1.00 94.06 85 ALA A N 1
ATOM 684 C CA . ALA A 1 85 ? 13.145 -2.864 -27.272 1.00 94.06 85 ALA A CA 1
ATOM 685 C C . ALA A 1 85 ? 12.735 -2.429 -25.848 1.00 94.06 85 ALA A C 1
ATOM 687 O O . ALA A 1 85 ? 12.253 -3.264 -25.079 1.00 94.06 85 ALA A O 1
ATOM 688 N N . PRO A 1 86 ? 12.789 -1.129 -25.490 1.00 89.56 86 PRO A N 1
ATOM 689 C CA . PRO A 1 86 ? 12.505 -0.680 -24.122 1.00 89.56 86 PRO A CA 1
ATOM 690 C C . PRO A 1 86 ? 11.146 -1.131 -23.564 1.00 89.56 86 PRO A C 1
ATOM 692 O O . PRO A 1 86 ? 11.009 -1.412 -22.375 1.00 89.56 86 PRO A O 1
ATOM 695 N N . LEU A 1 87 ? 10.122 -1.228 -24.421 1.00 91.31 87 LEU A N 1
ATOM 696 C CA . LEU A 1 87 ? 8.801 -1.725 -24.023 1.00 91.31 87 LEU A CA 1
ATOM 697 C C . LEU A 1 87 ? 8.766 -3.242 -23.789 1.00 91.31 87 LEU A C 1
ATOM 699 O O . LEU A 1 87 ? 7.919 -3.704 -23.027 1.00 91.31 87 LEU A O 1
ATOM 703 N N . GLU A 1 88 ? 9.640 -4.018 -24.428 1.00 93.50 88 GLU A N 1
ATOM 704 C CA . GLU A 1 88 ? 9.785 -5.456 -24.173 1.00 93.50 88 GLU A CA 1
ATOM 705 C C . GLU A 1 88 ? 10.490 -5.692 -22.838 1.00 93.50 88 GLU A C 1
ATOM 707 O O . GLU A 1 88 ? 9.958 -6.421 -22.000 1.00 93.50 88 GLU A O 1
ATOM 712 N N . SER A 1 89 ? 11.584 -4.971 -22.583 1.00 92.38 89 SER A N 1
ATOM 713 C CA . SER A 1 89 ? 12.272 -4.939 -21.287 1.00 92.38 89 SER A CA 1
ATOM 714 C C . SER A 1 89 ? 11.328 -4.563 -20.145 1.00 92.38 89 SER A C 1
ATOM 716 O O . SER A 1 89 ? 11.231 -5.274 -19.143 1.00 92.38 89 SER A O 1
ATOM 718 N N . LEU A 1 90 ? 10.557 -3.482 -20.314 1.00 89.62 90 LEU A N 1
ATOM 719 C CA . LEU A 1 90 ? 9.583 -3.045 -19.317 1.00 89.62 90 LEU A CA 1
ATOM 720 C C . LEU A 1 90 ? 8.492 -4.096 -19.091 1.00 89.62 90 LEU A C 1
ATOM 722 O O . LEU A 1 90 ? 8.149 -4.391 -17.949 1.00 89.62 90 LEU A O 1
ATOM 726 N N . ARG A 1 91 ? 7.956 -4.693 -20.161 1.00 90.12 91 ARG A N 1
ATOM 727 C CA . ARG A 1 91 ? 6.938 -5.746 -20.053 1.00 90.12 91 ARG A CA 1
ATOM 728 C C . ARG A 1 91 ? 7.477 -6.958 -19.304 1.00 90.12 91 ARG A C 1
ATOM 730 O O . ARG A 1 91 ? 6.791 -7.452 -18.416 1.00 90.12 91 ARG A O 1
ATOM 737 N N . TYR A 1 92 ? 8.689 -7.406 -19.620 1.00 89.31 92 TYR A N 1
ATOM 738 C CA . TYR A 1 92 ? 9.328 -8.526 -18.935 1.00 89.31 92 TYR A CA 1
ATOM 739 C C . TYR A 1 92 ? 9.425 -8.274 -17.428 1.00 89.31 92 TYR A C 1
ATOM 741 O O . TYR A 1 92 ? 8.938 -9.075 -16.631 1.00 89.31 92 TYR A O 1
ATOM 749 N N . VAL A 1 93 ? 9.982 -7.127 -17.037 1.00 88.38 93 VAL A N 1
ATOM 750 C CA . VAL A 1 93 ? 10.194 -6.794 -15.625 1.00 88.38 93 VAL A CA 1
ATOM 751 C C . VAL A 1 93 ? 8.860 -6.592 -14.889 1.00 88.38 93 VAL A C 1
ATOM 753 O O . VAL A 1 93 ? 8.709 -7.047 -13.758 1.00 88.38 93 VAL A O 1
ATOM 756 N N . LEU A 1 94 ? 7.847 -5.998 -15.531 1.00 83.19 94 LEU A N 1
ATOM 757 C CA . LEU A 1 94 ? 6.508 -5.869 -14.942 1.00 83.19 94 LEU A CA 1
ATOM 758 C C . LEU A 1 94 ? 5.783 -7.218 -14.789 1.00 83.19 94 LEU A C 1
ATOM 760 O O . LEU A 1 94 ? 5.003 -7.387 -13.856 1.00 83.19 94 LEU A O 1
ATOM 764 N N . HIS A 1 95 ? 6.030 -8.196 -15.665 1.00 81.06 95 HIS A N 1
ATOM 765 C CA . HIS A 1 95 ? 5.473 -9.547 -15.517 1.00 81.06 95 HIS A CA 1
ATOM 766 C C . HIS A 1 95 ? 6.086 -10.315 -14.337 1.00 81.06 95 HIS A C 1
ATOM 768 O O . HIS A 1 95 ? 5.402 -11.142 -13.738 1.00 81.06 95 HIS A O 1
ATOM 774 N N . GLN A 1 96 ? 7.328 -10.005 -13.961 1.00 71.31 96 GLN A N 1
ATOM 775 C CA . GLN A 1 96 ? 7.981 -10.567 -12.772 1.00 71.31 96 GLN A CA 1
ATOM 776 C C . GLN A 1 96 ? 7.405 -10.015 -11.451 1.00 71.31 96 GLN A C 1
ATOM 778 O O . GLN A 1 96 ? 7.705 -10.552 -10.392 1.00 71.31 96 GLN A O 1
ATOM 783 N N . LEU A 1 97 ? 6.552 -8.978 -11.485 1.00 65.44 97 LEU A N 1
ATOM 784 C CA . LEU A 1 97 ? 5.921 -8.399 -10.286 1.00 65.44 97 LEU A CA 1
ATOM 785 C C . LEU A 1 97 ? 4.715 -9.193 -9.747 1.00 65.44 97 LEU A C 1
ATOM 787 O O . LEU A 1 97 ? 4.170 -8.810 -8.715 1.00 65.44 97 LEU A O 1
ATOM 791 N N . HIS A 1 98 ? 4.273 -10.259 -10.424 1.00 52.38 98 HIS A N 1
ATOM 792 C CA . HIS A 1 98 ? 3.053 -11.008 -10.081 1.00 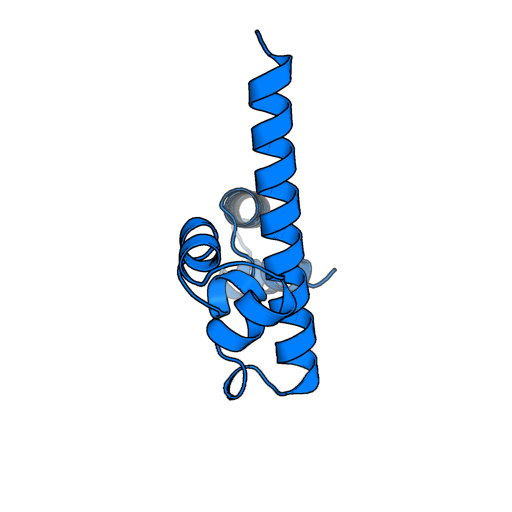52.38 98 HIS A CA 1
ATOM 793 C C . HIS A 1 98 ? 3.294 -12.378 -9.412 1.00 52.38 98 HIS A C 1
ATOM 795 O O . HIS A 1 98 ? 2.525 -13.309 -9.654 1.00 52.38 98 HIS A O 1
ATOM 801 N N . VAL A 1 99 ? 4.316 -12.525 -8.562 1.00 41.31 99 VAL A N 1
ATOM 802 C CA . VAL A 1 99 ? 4.502 -13.745 -7.745 1.00 41.31 99 VAL A CA 1
ATOM 803 C C . VAL A 1 99 ? 4.657 -13.404 -6.273 1.00 41.31 99 VAL A C 1
ATOM 805 O O . VAL A 1 99 ? 5.484 -12.520 -5.964 1.00 41.31 99 VAL A O 1
#

Secondary structure (DSSP, 8-state):
-HHHHHHHHHHHHHHHHHHHHHHHHHHHHH-GGG--HHHHHHHTT--HHHHHHH-SSHHHHHH---HHHHHHHHHHHHTS-TTS-HHHHHHHHHHTT--

Nearest PDB structures (foldseek):
  7pt0-assembly1_A  TM=6.307E-01  e=2.843E-05  Streptomyces coelicolor
  4cgr-assembly1_B  TM=6.255E-01  e=2.843E-05  Streptomyces coelicolor
  7pt0-assembly1_B  TM=6.263E-01  e=5.125E-05  Streptomyces coelicolor
  4cgr-assembly1_A  TM=6.325E-01  e=7.067E-05  Streptomyces coelicolor
  5efy-assembly2_D  TM=6.142E-01  e=1.854E-04  Streptomyces coelicolor A3(2)

Solvent-accessible surface area (backbone atoms only — not comparable to full-atom values): 5689 Å² total; per-residue (Å²): 130,63,74,59,58,54,50,50,51,52,50,52,53,52,53,48,51,42,38,26,50,31,32,41,53,47,25,71,75,64,34,67,90,72,53,52,61,66,60,24,17,58,70,45,75,47,50,64,66,60,43,54,76,72,27,94,43,62,64,45,33,48,73,50,79,42,73,70,53,52,49,50,52,50,51,56,54,70,71,48,65,89,86,53,54,70,71,56,51,49,48,55,56,59,62,68,69,78,119

Foldseek 3Di:
DVPVVVVVVVVLVVLLVLLLVLLQVCCVVPNNVPDACVSSCVSSVHDSVSSCVRAVGSCCSDLVPDVVVVVVLVVQLVPDDPPDDSVRSNVVSVVVSPD

Mean predicted aligned error: 7.66 Å

pLDDT: mean 87.85, std 11.53, range [41.31, 98.31]

Sequence (99 aa):
MDSEVGRRERKRLKTHDELRRAALELSAERGLAKVTVEDIAEAADVSLRTFYDHFPSKEDAIVGFDESRVEHLRMALLERPEEEAPLESLRYVLHQLHV

Radius of gyration: 16.84 Å; Cα contacts (8 Å, |Δi|>4): 59; chains: 1; bounding box: 36×23×51 Å